Protein AF-A0A351Q765-F1 (afdb_monomer)

Solvent-accessible surface area (backbone atoms only — not comparable to full-atom values): 9595 Å² total; per-residue (Å²): 120,82,93,57,79,79,66,86,71,62,48,86,77,32,74,65,43,48,49,50,51,52,53,44,40,55,56,25,61,60,58,56,63,58,94,43,100,38,72,68,54,45,51,51,53,53,54,57,49,49,76,78,46,58,80,91,48,45,69,56,50,52,52,49,51,57,73,70,50,72,57,23,67,60,39,41,51,52,50,53,53,52,31,51,74,72,64,32,45,85,73,49,80,47,78,51,95,90,35,34,33,34,35,34,31,45,100,89,50,75,47,80,28,55,37,76,90,65,80,86,42,61,69,50,55,66,57,54,70,63,65,48,73,36,78,39,96,91,60,63,75,38,53,40,71,60,54,51,47,43,61,71,47,43,67,64,52,63,75,70,109

pLDDT: mean 80.88, std 12.42, range [44.75, 96.19]

Secondary structure (DSSP, 8-state):
-TTSPPPSSSGGGSHHHHHHHHHHHHHTT---S-SSSSHHHHHHHHHHHHHHS-HHHHHHHHHHHHHH---HHHHHHHHHHHHHHTT-EEEEEEEETTEEEEEEE-SS-EEEEE----TT-HHHHHHHTS-PEEEPTTSSEEEHHHHHHHHHHHHHHHHH-

Mean predicted aligned error: 9.7 Å

Foldseek 3Di:
DQVDDQDPPPRCPDPVNVVVLVLQLVLLPQQLAWPAVDPVRVVVVLVVVVVVDDPVCSVVVVVVCVVPGDDNVVSVVVSQVSCVVNQKHWQDWDDDPNKTWTWIDDPPDIDIHTHDDDCVPVVCVVVLVPQDFDADPVGDTDGVVVVVSCVRCVVVVVVRD

Structure (mmCIF, N/CA/C/O backbone):
data_AF-A0A351Q765-F1
#
_entry.id   AF-A0A351Q765-F1
#
loop_
_atom_site.group_PDB
_atom_site.id
_atom_site.type_symbol
_atom_site.label_atom_id
_atom_site.labe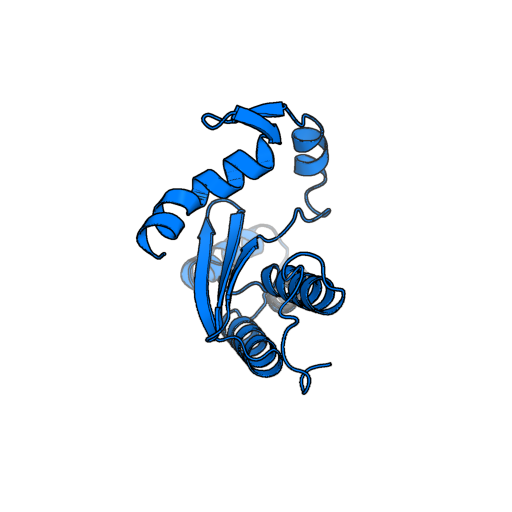l_alt_id
_atom_site.label_comp_id
_atom_site.label_asym_id
_atom_site.label_entity_id
_atom_site.label_seq_id
_atom_site.pdbx_PDB_ins_code
_atom_site.Cartn_x
_atom_site.Cartn_y
_atom_site.Cartn_z
_atom_site.occupancy
_atom_site.B_iso_or_equiv
_atom_site.auth_seq_id
_atom_site.auth_comp_id
_atom_site.auth_asym_id
_atom_site.auth_atom_id
_atom_site.pdbx_PDB_model_num
ATOM 1 N N . MET A 1 1 ? -7.513 9.064 -21.281 1.00 61.41 1 MET A N 1
ATOM 2 C CA . MET A 1 1 ? -6.066 8.746 -21.168 1.00 61.41 1 MET A CA 1
ATOM 3 C C . MET A 1 1 ? -5.800 7.247 -21.277 1.00 61.41 1 MET A C 1
ATOM 5 O O . MET A 1 1 ? -4.752 6.896 -21.806 1.00 61.41 1 MET A O 1
ATOM 9 N N . LEU A 1 2 ? -6.740 6.411 -20.823 1.00 66.44 2 LEU A N 1
ATOM 10 C CA . LEU A 1 2 ? -6.627 4.952 -20.731 1.00 66.44 2 LEU A CA 1
ATOM 11 C C . LEU A 1 2 ? -6.418 4.243 -22.084 1.00 66.44 2 LEU A C 1
ATOM 13 O O . LEU A 1 2 ? -5.603 3.338 -22.165 1.00 66.44 2 LEU A O 1
ATOM 17 N N . ASP A 1 3 ? -7.021 4.729 -23.174 1.00 71.06 3 ASP A N 1
ATOM 18 C CA . ASP A 1 3 ? -6.920 4.068 -24.495 1.00 71.06 3 ASP A CA 1
ATOM 19 C C . ASP A 1 3 ? -5.596 4.301 -25.238 1.00 71.06 3 ASP A C 1
ATOM 21 O O . ASP A 1 3 ? -5.396 3.836 -26.362 1.00 71.06 3 ASP A O 1
ATOM 25 N N . LYS A 1 4 ? -4.685 5.093 -24.667 1.00 71.06 4 LYS A N 1
ATOM 26 C CA . LYS A 1 4 ? -3.429 5.444 -25.330 1.00 71.06 4 LYS A CA 1
ATOM 27 C C . LYS A 1 4 ? -2.304 4.530 -24.831 1.00 71.06 4 LYS A C 1
ATOM 29 O O . LYS A 1 4 ? -2.140 4.338 -23.629 1.00 71.06 4 LYS A O 1
ATOM 34 N N . GLN A 1 5 ? -1.438 4.076 -25.739 1.00 68.75 5 GLN A N 1
ATOM 35 C CA . GLN A 1 5 ? -0.250 3.277 -25.395 1.00 68.75 5 GLN A CA 1
ATOM 36 C C . GLN A 1 5 ? 0.753 4.057 -24.539 1.00 68.75 5 GLN A C 1
ATOM 38 O O . GLN A 1 5 ? 0.991 5.243 -24.801 1.00 68.75 5 GLN A O 1
ATOM 43 N N . LEU A 1 6 ? 1.342 3.399 -23.536 1.00 69.69 6 LEU A N 1
ATOM 44 C CA . LEU A 1 6 ? 2.356 3.994 -22.666 1.00 69.69 6 LEU A CA 1
ATOM 45 C C . LEU A 1 6 ? 3.538 4.541 -23.488 1.00 69.69 6 LEU A C 1
ATOM 47 O O . LEU A 1 6 ? 3.942 3.931 -24.480 1.00 69.69 6 LEU A O 1
ATOM 51 N N . PRO A 1 7 ? 4.097 5.701 -23.104 1.00 73.19 7 PRO A N 1
ATOM 52 C CA . PRO A 1 7 ? 5.198 6.299 -23.843 1.00 73.19 7 PRO A CA 1
ATOM 53 C C . PRO A 1 7 ? 6.432 5.396 -23.814 1.00 73.19 7 PRO A C 1
ATOM 55 O O . PRO A 1 7 ? 6.752 4.785 -22.797 1.00 73.19 7 PRO A O 1
ATOM 58 N N . SER A 1 8 ? 7.137 5.321 -24.942 1.00 71.25 8 SER A N 1
ATOM 59 C CA . SER A 1 8 ? 8.355 4.518 -25.099 1.00 71.25 8 SER A CA 1
ATOM 60 C C . SER A 1 8 ? 9.625 5.274 -24.689 1.00 71.25 8 SER A C 1
ATOM 62 O O . SER A 1 8 ? 10.573 4.659 -24.206 1.00 71.25 8 SER A O 1
ATOM 64 N N . TYR A 1 9 ? 9.630 6.603 -24.829 1.00 68.44 9 TYR A N 1
ATOM 65 C CA . TYR A 1 9 ? 10.754 7.487 -24.515 1.00 68.44 9 TYR A CA 1
ATOM 66 C C . TYR A 1 9 ? 10.521 8.234 -23.193 1.00 68.44 9 TYR A C 1
ATOM 68 O O . TYR A 1 9 ? 9.428 8.744 -22.960 1.00 68.44 9 TYR A O 1
ATOM 76 N N . ARG A 1 10 ? 11.546 8.290 -22.323 1.00 70.00 10 ARG A N 1
ATOM 77 C CA . ARG A 1 10 ? 11.475 8.841 -20.948 1.00 70.00 10 ARG A CA 1
ATOM 78 C C . ARG A 1 10 ? 10.263 8.330 -20.157 1.00 70.00 10 ARG A C 1
ATOM 80 O O . ARG A 1 10 ? 9.529 9.109 -19.556 1.00 70.00 10 ARG A O 1
ATOM 87 N N . LYS A 1 11 ? 10.083 7.003 -20.140 1.00 73.25 11 LYS A N 1
ATOM 88 C CA . LYS A 1 11 ? 8.919 6.334 -19.536 1.00 73.25 11 LYS A CA 1
ATOM 89 C C . LYS A 1 11 ? 8.596 6.835 -18.127 1.00 73.25 11 LYS A C 1
ATOM 91 O O . LYS A 1 11 ? 7.440 7.115 -17.858 1.00 73.25 11 LYS A O 1
ATOM 96 N N . ALA A 1 12 ? 9.596 7.012 -17.264 1.00 69.50 12 ALA A N 1
ATOM 97 C CA . ALA A 1 12 ? 9.395 7.448 -15.878 1.00 69.50 12 ALA A CA 1
ATOM 98 C C . ALA A 1 12 ? 8.950 8.919 -15.719 1.00 69.50 12 ALA A C 1
ATOM 100 O O . ALA A 1 12 ? 8.384 9.265 -14.690 1.00 69.50 12 ALA A O 1
ATOM 101 N N . TYR A 1 13 ? 9.174 9.773 -16.723 1.00 75.50 13 TYR A N 1
ATOM 102 C CA . TYR A 1 13 ? 8.974 11.230 -16.633 1.00 75.50 13 TYR A CA 1
ATOM 103 C C . TYR A 1 13 ? 7.936 11.756 -17.627 1.00 75.50 13 TYR A C 1
ATOM 105 O O . TYR A 1 13 ? 7.942 12.935 -17.972 1.00 75.50 13 TYR A O 1
ATOM 113 N N . SER A 1 14 ? 7.088 10.877 -18.153 1.00 86.56 14 SER A N 1
ATOM 114 C CA . SER A 1 14 ? 5.994 11.299 -19.020 1.00 86.56 14 SER A CA 1
ATOM 115 C C . SER A 1 14 ? 4.795 11.753 -18.194 1.00 86.56 14 SER A C 1
ATOM 117 O O . SER A 1 14 ? 4.504 11.141 -17.167 1.00 86.56 14 SER A O 1
ATOM 119 N N . ASP A 1 15 ? 4.028 12.720 -18.702 1.00 85.12 15 ASP A N 1
ATOM 120 C CA . ASP A 1 15 ? 2.798 13.193 -18.048 1.00 85.12 15 ASP A CA 1
ATOM 121 C C . ASP A 1 15 ? 1.832 12.048 -17.719 1.00 85.12 15 ASP A C 1
ATOM 123 O O . ASP A 1 15 ? 1.150 12.062 -16.698 1.00 85.12 15 ASP A O 1
ATOM 127 N N . ARG A 1 16 ? 1.788 11.017 -18.572 1.00 84.69 16 ARG A N 1
ATOM 128 C CA . ARG A 1 16 ? 0.913 9.864 -18.352 1.00 84.69 16 ARG A CA 1
ATOM 129 C C . ARG A 1 16 ? 1.410 8.959 -17.240 1.00 84.69 16 ARG A C 1
ATOM 131 O O . ARG A 1 16 ? 0.603 8.477 -16.458 1.00 84.69 16 ARG A O 1
ATOM 138 N N . THR A 1 17 ? 2.714 8.724 -17.180 1.00 87.12 17 THR A N 1
ATOM 139 C CA . THR A 1 17 ? 3.298 7.953 -16.084 1.00 87.12 17 THR A CA 1
ATOM 140 C C . THR A 1 17 ? 3.123 8.709 -14.781 1.00 87.12 17 THR A C 1
ATOM 142 O O . THR A 1 17 ? 2.681 8.113 -13.815 1.00 87.12 17 THR A O 1
ATOM 145 N N . SER A 1 18 ? 3.351 10.023 -14.764 1.00 88.62 18 SER A N 1
ATOM 146 C CA . SER A 1 18 ? 3.078 10.862 -13.595 1.00 88.62 18 SER A CA 1
ATOM 147 C C . SER A 1 18 ? 1.613 10.792 -13.156 1.00 88.62 18 SER A C 1
ATOM 149 O O . SER A 1 18 ? 1.349 10.631 -11.969 1.00 88.62 18 SER A O 1
ATOM 151 N N . TRP A 1 19 ? 0.666 10.840 -14.097 1.00 90.75 19 TRP A N 1
ATOM 152 C CA . TRP A 1 19 ? -0.757 10.664 -13.797 1.00 90.75 19 TRP A CA 1
ATOM 153 C C . TRP A 1 19 ? -1.059 9.280 -13.201 1.00 90.75 19 TRP A C 1
ATOM 155 O O . TRP A 1 19 ? -1.698 9.200 -12.157 1.00 90.75 19 TRP A O 1
ATOM 165 N N . LEU A 1 20 ? -0.532 8.202 -13.796 1.00 91.44 20 LEU A N 1
ATOM 166 C CA . LEU A 1 20 ? -0.688 6.842 -13.266 1.00 91.44 20 LEU A CA 1
ATOM 167 C C . LEU A 1 20 ? -0.088 6.697 -11.864 1.00 91.44 20 LEU A C 1
ATOM 169 O O . LEU A 1 20 ? -0.738 6.145 -10.985 1.00 91.44 20 LEU A O 1
ATOM 173 N N . MET A 1 21 ? 1.118 7.224 -11.636 1.00 91.62 21 MET A N 1
ATOM 174 C CA . MET A 1 21 ? 1.753 7.206 -10.315 1.00 91.62 21 MET A CA 1
ATOM 175 C C . MET A 1 21 ? 0.923 7.974 -9.285 1.00 91.62 21 MET A C 1
ATOM 177 O O . MET A 1 21 ? 0.823 7.528 -8.150 1.00 91.62 21 MET A O 1
ATOM 181 N N . SER A 1 22 ? 0.291 9.087 -9.675 1.00 92.00 22 SER A N 1
ATOM 182 C CA . SER A 1 22 ? -0.618 9.834 -8.800 1.00 92.00 22 SER A CA 1
ATOM 183 C C . SER A 1 22 ? -1.845 9.007 -8.418 1.00 92.00 22 SER A C 1
ATOM 185 O O . SER A 1 22 ? -2.189 8.957 -7.242 1.00 92.00 22 SER A O 1
ATOM 187 N N . CYS A 1 23 ? -2.483 8.336 -9.382 1.00 94.12 23 CYS A N 1
ATOM 188 C CA . CYS A 1 23 ? -3.626 7.466 -9.099 1.00 94.12 23 CYS A CA 1
ATOM 189 C C . CYS A 1 23 ? -3.224 6.292 -8.196 1.00 94.12 23 CYS A C 1
ATOM 191 O O . CYS A 1 23 ? -3.910 5.987 -7.231 1.00 94.12 23 CYS A O 1
ATOM 193 N N . LEU A 1 24 ? -2.086 5.652 -8.464 1.00 94.69 24 LEU A N 1
ATOM 194 C CA . LEU A 1 24 ? -1.612 4.524 -7.658 1.00 94.69 24 LEU A CA 1
ATOM 195 C C . LEU A 1 24 ? -1.171 4.944 -6.251 1.00 94.69 24 LEU A C 1
ATOM 197 O O . LEU A 1 24 ? -1.362 4.183 -5.306 1.00 94.69 24 LEU A O 1
ATOM 201 N N . ALA A 1 25 ? -0.622 6.151 -6.096 1.00 92.44 25 ALA A N 1
ATOM 202 C CA . ALA A 1 25 ? -0.321 6.718 -4.787 1.00 92.44 25 ALA A CA 1
ATOM 203 C C . ALA A 1 25 ? -1.595 6.929 -3.959 1.00 92.44 25 ALA A C 1
ATOM 205 O O . ALA A 1 25 ? -1.577 6.673 -2.761 1.00 92.44 25 ALA A O 1
ATOM 206 N N . GLU A 1 26 ? -2.700 7.342 -4.586 1.00 92.88 26 GLU A N 1
ATOM 207 C CA . GLU A 1 26 ? -4.009 7.442 -3.933 1.00 92.88 26 GLU A CA 1
ATOM 208 C C . GLU A 1 26 ? -4.545 6.059 -3.540 1.00 92.88 26 GLU A C 1
ATOM 210 O O . GLU A 1 26 ? -4.925 5.850 -2.390 1.00 92.88 26 GLU A O 1
ATOM 215 N N . LEU A 1 27 ? -4.472 5.075 -4.442 1.00 94.75 27 LEU A N 1
ATOM 216 C CA . LEU A 1 27 ? -4.910 3.704 -4.153 1.00 94.75 27 LEU A CA 1
ATOM 217 C C . LEU A 1 27 ? -4.102 3.031 -3.034 1.00 94.75 27 LEU A C 1
ATOM 219 O O . LEU A 1 27 ? -4.637 2.185 -2.321 1.00 94.75 27 LEU A O 1
ATOM 223 N N . ALA A 1 28 ? -2.847 3.433 -2.813 1.00 93.06 28 ALA A N 1
ATOM 224 C CA . ALA A 1 28 ? -2.047 2.941 -1.693 1.00 93.06 28 ALA A CA 1
ATOM 225 C C . ALA A 1 28 ? -2.608 3.343 -0.311 1.00 93.06 28 ALA A C 1
ATOM 227 O O . ALA A 1 28 ? -2.214 2.735 0.685 1.00 93.06 28 ALA A O 1
ATOM 228 N N . TYR A 1 29 ? -3.524 4.320 -0.228 1.00 90.19 29 TYR A N 1
ATOM 229 C CA . TYR A 1 29 ? -4.219 4.692 1.012 1.00 90.19 29 TYR A CA 1
ATOM 230 C C . TYR A 1 29 ? -5.442 3.825 1.329 1.00 90.19 29 TYR A C 1
ATOM 232 O O . TYR A 1 29 ? -5.887 3.853 2.479 1.00 90.19 29 TYR A O 1
ATOM 240 N N . ILE A 1 30 ? -5.972 3.059 0.366 1.00 89.00 30 ILE A N 1
ATOM 241 C CA . ILE A 1 30 ? -7.140 2.197 0.597 1.00 89.00 30 ILE A CA 1
ATOM 242 C C . ILE A 1 30 ? -6.818 1.211 1.714 1.00 89.00 30 ILE A C 1
ATOM 244 O O . ILE A 1 30 ? -5.795 0.522 1.689 1.00 89.00 30 ILE A O 1
ATOM 248 N N . ARG A 1 31 ? -7.676 1.165 2.729 1.00 83.25 31 ARG A N 1
ATOM 249 C CA . ARG A 1 31 ? -7.423 0.378 3.931 1.00 83.25 31 ARG A CA 1
ATOM 250 C C . ARG A 1 31 ? -8.050 -0.996 3.756 1.00 83.25 31 ARG A C 1
ATOM 252 O O . ARG A 1 31 ? -9.251 -1.162 3.880 1.00 83.25 31 ARG A O 1
ATOM 259 N N . PHE A 1 32 ? -7.218 -1.990 3.484 1.00 78.88 32 PHE A N 1
ATOM 260 C CA . PHE A 1 32 ? -7.654 -3.373 3.257 1.00 78.88 32 PHE A CA 1
ATOM 261 C C . PHE A 1 32 ? -7.455 -4.285 4.478 1.00 78.88 32 PHE A C 1
ATOM 263 O O . PHE A 1 32 ? -7.724 -5.482 4.407 1.00 78.88 32 PHE A O 1
ATOM 270 N N . ASN A 1 33 ? -6.967 -3.757 5.602 1.00 77.88 33 ASN A N 1
ATOM 271 C CA . ASN A 1 33 ? -6.785 -4.530 6.834 1.00 77.88 33 ASN A CA 1
ATOM 272 C C . ASN A 1 33 ? -7.963 -4.309 7.770 1.00 77.88 33 ASN A C 1
ATOM 274 O O . ASN A 1 33 ? -8.541 -3.242 7.778 1.00 77.88 33 ASN A O 1
ATOM 278 N N 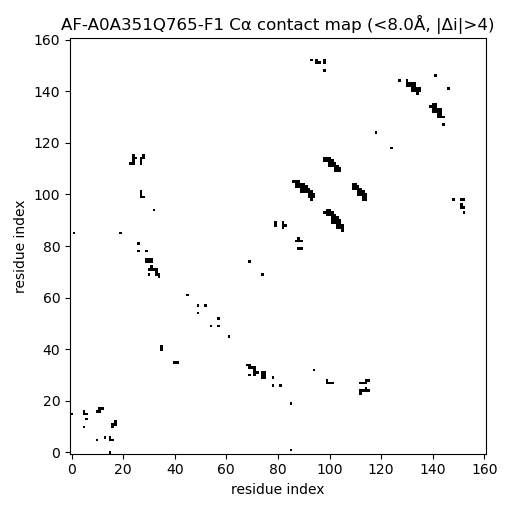. PRO A 1 34 ? -8.371 -5.266 8.598 1.00 75.31 34 PRO A N 1
ATOM 279 C CA . PRO A 1 34 ? -9.452 -5.004 9.530 1.00 75.31 34 PRO A CA 1
ATOM 280 C C . PRO A 1 34 ? -8.998 -4.054 10.646 1.00 75.31 34 PRO A C 1
ATOM 282 O O . PRO A 1 34 ? -7.948 -4.258 11.253 1.00 75.31 34 PRO A O 1
ATOM 285 N N . LEU A 1 35 ? -9.834 -3.056 10.981 1.00 74.12 35 LEU A N 1
ATOM 286 C CA . LEU A 1 35 ? -9.606 -2.140 12.118 1.00 74.12 35 LEU A CA 1
ATOM 287 C C . LEU A 1 35 ? -9.325 -2.909 13.424 1.00 74.12 35 LEU A C 1
ATOM 289 O O . LEU A 1 35 ? -8.566 -2.466 14.283 1.00 74.12 35 LEU A O 1
ATOM 293 N N . PHE A 1 36 ? -9.928 -4.090 13.554 1.00 71.69 36 PHE A N 1
ATOM 294 C CA . PHE A 1 36 ? -9.651 -5.041 14.616 1.00 71.69 36 PHE A CA 1
ATOM 295 C C . PHE A 1 36 ? -9.122 -6.331 13.999 1.00 71.69 36 PHE A C 1
ATOM 297 O O . PHE A 1 36 ? -9.802 -6.922 13.170 1.00 71.69 36 PHE A O 1
ATOM 304 N N . ALA A 1 37 ? -7.993 -6.849 14.486 1.00 65.06 37 ALA A N 1
ATOM 305 C CA . ALA A 1 37 ? -7.397 -8.120 14.036 1.00 65.06 37 ALA A CA 1
ATOM 306 C C . ALA A 1 37 ? -8.301 -9.374 14.203 1.00 65.06 37 ALA A C 1
ATOM 308 O O . ALA A 1 37 ? -7.875 -10.497 13.952 1.00 65.06 37 ALA A O 1
ATOM 309 N N . GLY A 1 38 ? -9.544 -9.201 14.659 1.00 66.69 38 GLY A N 1
ATOM 310 C CA . GLY A 1 38 ? -10.577 -10.223 14.717 1.00 66.69 38 GLY A CA 1
ATOM 311 C C . GLY A 1 38 ? -11.823 -9.735 15.457 1.00 66.69 38 GLY A C 1
ATOM 312 O O . GLY A 1 38 ? -11.786 -8.769 16.225 1.00 66.69 38 GLY A O 1
ATOM 313 N N . GLN A 1 39 ? -12.936 -10.452 15.283 1.00 69.50 39 GLN A N 1
ATOM 314 C CA . GLN A 1 39 ? -14.216 -10.102 15.908 1.00 69.50 39 GLN A CA 1
ATOM 315 C C . GLN A 1 39 ? -14.154 -10.133 17.441 1.00 69.50 39 GLN A C 1
ATOM 317 O O . GLN A 1 39 ? -14.772 -9.295 18.087 1.00 69.50 39 GLN A O 1
ATOM 322 N N . LYS A 1 40 ? -13.322 -11.018 18.016 1.00 74.62 40 LYS A N 1
ATOM 323 C CA . LYS A 1 40 ? -13.038 -11.069 19.461 1.00 74.62 40 LYS A CA 1
ATOM 324 C C . LYS A 1 40 ? -12.412 -9.775 19.988 1.00 74.62 40 LYS A C 1
ATOM 326 O O . LYS A 1 40 ? -12.761 -9.331 21.078 1.00 74.62 40 LYS A O 1
ATOM 331 N N . ASN A 1 41 ? -11.512 -9.162 19.219 1.00 76.12 41 ASN A N 1
ATOM 332 C CA . ASN A 1 41 ? -10.846 -7.919 19.609 1.00 76.12 41 ASN A CA 1
ATOM 333 C C . ASN A 1 41 ? -11.813 -6.735 19.489 1.00 76.12 41 ASN A C 1
ATOM 335 O O . ASN A 1 41 ? -11.823 -5.882 20.373 1.00 76.12 41 ASN A O 1
ATOM 339 N N . LYS A 1 42 ? -12.677 -6.731 18.457 1.00 77.81 42 LYS A N 1
ATOM 340 C CA . LYS A 1 42 ? -13.786 -5.768 18.330 1.00 77.81 42 LYS A CA 1
ATOM 341 C C . LYS A 1 42 ? -14.724 -5.864 19.535 1.00 77.81 42 LYS A C 1
ATOM 343 O O . LYS A 1 42 ? -14.988 -4.853 20.176 1.00 77.81 42 LYS A O 1
ATOM 348 N N . THR A 1 43 ? -15.188 -7.067 19.883 1.00 79.31 43 THR A N 1
ATOM 349 C CA . THR A 1 43 ? -16.096 -7.262 21.027 1.00 79.31 43 THR A CA 1
ATOM 350 C C . THR A 1 43 ? -15.436 -6.899 22.348 1.00 79.31 43 THR A C 1
ATOM 352 O O . THR A 1 43 ? -16.040 -6.181 23.130 1.00 79.31 43 THR A O 1
ATOM 355 N N . TYR A 1 44 ? -14.183 -7.307 22.573 1.00 83.12 44 TYR A N 1
ATOM 356 C CA . TYR A 1 44 ? -13.451 -6.956 23.791 1.00 83.12 44 TYR A CA 1
ATOM 357 C C . TYR A 1 44 ? -13.286 -5.439 23.944 1.00 83.12 44 TYR A C 1
ATOM 359 O O . TYR A 1 44 ? -13.554 -4.896 25.010 1.00 83.12 44 TYR A O 1
ATOM 367 N N . PHE A 1 45 ? -12.892 -4.743 22.874 1.00 82.00 45 PHE A N 1
ATOM 368 C CA . PHE A 1 45 ? -12.757 -3.287 22.878 1.00 82.00 45 PHE A CA 1
ATOM 369 C C . PHE A 1 45 ? -14.092 -2.591 23.159 1.00 82.00 45 PHE A C 1
ATOM 371 O O . PHE A 1 45 ? -14.158 -1.698 24.003 1.00 82.00 45 PHE A O 1
ATOM 378 N N . ILE A 1 46 ? -15.165 -3.026 22.490 1.00 81.38 46 ILE A N 1
ATOM 379 C CA . ILE A 1 46 ? -16.512 -2.496 22.720 1.00 81.38 46 ILE A CA 1
ATOM 380 C C . ILE A 1 46 ? -16.943 -2.731 24.172 1.00 81.38 46 ILE A C 1
ATOM 382 O O . ILE A 1 46 ? -17.438 -1.804 24.810 1.00 81.38 46 ILE A O 1
ATOM 386 N N . ASP A 1 47 ? -16.731 -3.930 24.711 1.00 84.31 47 ASP A N 1
ATOM 387 C CA . ASP A 1 47 ? -17.101 -4.278 26.083 1.00 84.31 47 ASP A CA 1
ATOM 388 C C . ASP A 1 47 ? -16.299 -3.490 27.121 1.00 84.31 47 ASP A C 1
ATOM 390 O O . ASP A 1 47 ? -16.853 -3.060 28.133 1.00 84.31 47 ASP A O 1
ATOM 394 N N . GLU A 1 48 ? -15.013 -3.248 26.872 1.00 82.94 48 GLU A N 1
ATOM 395 C CA . GLU A 1 48 ? -14.181 -2.460 27.775 1.00 82.94 48 GLU A CA 1
ATOM 396 C C . GLU A 1 48 ? -14.603 -0.992 27.787 1.00 82.94 48 GLU A C 1
ATOM 398 O O . GLU A 1 48 ? -14.729 -0.394 28.857 1.00 82.94 48 GLU A O 1
ATOM 403 N N . ILE A 1 49 ? -14.929 -0.419 26.623 1.00 82.69 49 ILE A N 1
ATOM 404 C CA . ILE A 1 49 ? -15.457 0.942 26.595 1.00 82.69 49 ILE A CA 1
ATOM 405 C C . ILE A 1 49 ? -16.844 0.992 27.236 1.00 82.69 49 ILE A C 1
ATOM 407 O O . ILE A 1 49 ? -17.095 1.906 28.014 1.00 82.69 49 ILE A O 1
ATOM 411 N N . LYS A 1 50 ? -17.724 0.008 27.010 1.00 83.50 50 LYS A N 1
ATOM 412 C CA . LYS A 1 50 ? -19.053 -0.053 27.651 1.00 83.50 50 LYS A CA 1
ATOM 413 C C . LYS A 1 50 ? -18.992 0.054 29.176 1.00 83.50 50 LYS A C 1
ATOM 415 O O . LYS A 1 50 ? -19.906 0.637 29.754 1.00 83.50 50 LYS A O 1
ATOM 420 N N . LYS A 1 51 ? -17.933 -0.450 29.821 1.00 83.94 51 LYS A N 1
ATOM 421 C CA . LYS A 1 51 ? -17.715 -0.320 31.277 1.00 83.94 51 LYS A CA 1
ATOM 422 C C . LYS A 1 51 ? -17.380 1.110 31.722 1.00 83.94 51 LYS A C 1
ATOM 424 O O . LYS A 1 51 ? -17.589 1.441 32.884 1.00 83.94 51 LYS A O 1
ATOM 429 N N . LEU A 1 52 ? -16.863 1.944 30.821 1.00 81.19 52 LEU A N 1
ATOM 430 C CA . LEU A 1 52 ? -16.413 3.315 31.085 1.00 81.19 52 LEU A CA 1
ATOM 431 C C . LEU A 1 52 ? -17.452 4.388 30.706 1.00 81.19 52 LEU A C 1
ATOM 433 O O . LEU A 1 52 ? -17.238 5.568 30.983 1.00 81.19 52 LEU A O 1
ATOM 437 N N . ILE A 1 53 ? -18.569 4.008 30.076 1.00 82.75 53 ILE A N 1
ATOM 438 C CA . ILE A 1 53 ? -19.640 4.919 29.637 1.00 82.75 53 ILE A CA 1
ATOM 439 C C . ILE A 1 53 ? -21.005 4.497 30.170 1.00 82.75 53 ILE A C 1
ATOM 441 O O . ILE A 1 53 ? -21.369 3.323 30.164 1.00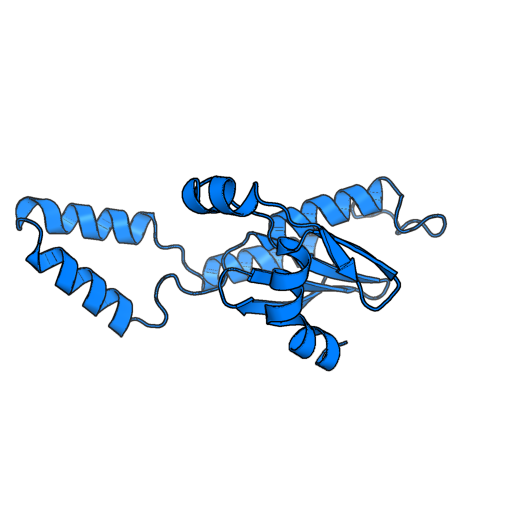 82.75 53 ILE A O 1
ATOM 445 N N . ASP A 1 54 ? -21.811 5.499 30.519 1.00 80.75 54 ASP A N 1
ATOM 446 C CA . ASP A 1 54 ? -23.200 5.309 30.927 1.00 80.75 54 ASP A CA 1
ATOM 447 C C . ASP A 1 54 ? -24.040 4.632 29.836 1.00 80.75 54 ASP A C 1
ATOM 449 O O . ASP A 1 54 ? -23.904 4.930 28.643 1.00 80.75 54 ASP A O 1
ATOM 453 N N . ALA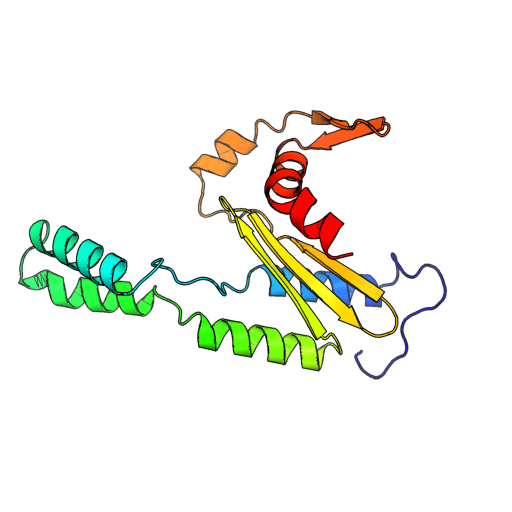 A 1 55 ? -25.009 3.811 30.256 1.00 75.69 55 ALA A N 1
ATOM 454 C CA . ALA A 1 55 ? -25.924 3.074 29.376 1.00 75.69 55 ALA A CA 1
ATOM 455 C C . ALA A 1 55 ? -26.616 3.959 28.319 1.00 75.69 55 ALA A C 1
ATOM 457 O O . ALA A 1 55 ? -26.887 3.519 27.206 1.00 75.69 55 ALA A O 1
ATOM 458 N N . LYS A 1 56 ? -26.834 5.246 28.628 1.00 77.12 56 LYS A N 1
ATOM 459 C CA . LYS A 1 56 ? -27.433 6.230 27.713 1.00 77.12 56 LYS A CA 1
ATOM 460 C C . LYS A 1 56 ? -26.560 6.551 26.486 1.00 77.12 56 LYS A C 1
ATOM 462 O O . LYS A 1 56 ? -27.083 7.044 25.492 1.00 77.12 56 LYS A O 1
ATOM 467 N N . ARG A 1 57 ? -25.242 6.322 26.551 1.00 77.31 57 ARG A N 1
ATOM 468 C CA . ARG A 1 57 ? -24.273 6.648 25.484 1.00 77.31 57 ARG A CA 1
ATOM 469 C C . ARG A 1 57 ? -23.742 5.422 24.737 1.00 77.31 57 ARG A C 1
ATOM 471 O O . ARG A 1 57 ? -23.139 5.594 23.681 1.00 77.31 57 ARG A O 1
ATOM 478 N N . GLN A 1 58 ? -23.992 4.211 25.236 1.00 80.56 58 GLN A N 1
ATOM 479 C CA . GLN A 1 58 ? -23.473 2.966 24.653 1.00 80.56 58 GLN A CA 1
ATOM 480 C C . GLN A 1 58 ? -23.934 2.756 23.203 1.00 80.56 58 GLN A C 1
ATOM 482 O O . GLN A 1 58 ? -23.105 2.514 22.333 1.00 80.56 58 GLN A O 1
ATOM 487 N N . SER A 1 59 ? -25.218 2.975 22.907 1.00 78.81 59 SER A N 1
ATOM 488 C CA . SER A 1 59 ? -25.751 2.846 21.541 1.00 78.81 59 SER A CA 1
ATOM 489 C C . SER A 1 59 ? -25.178 3.875 20.562 1.00 78.81 59 SER A C 1
ATOM 491 O O . SER A 1 59 ? -25.114 3.633 19.361 1.00 78.81 59 SER A O 1
ATOM 493 N N . THR A 1 60 ? -24.803 5.059 21.052 1.00 78.81 60 THR A N 1
ATOM 494 C CA . THR A 1 60 ? -24.174 6.095 20.222 1.00 78.81 60 THR A CA 1
ATOM 495 C C . THR A 1 60 ? -22.735 5.717 19.911 1.00 78.81 60 THR A C 1
ATOM 497 O O . THR A 1 60 ? -22.295 5.909 18.784 1.00 78.81 60 THR A O 1
ATOM 500 N N . LEU A 1 61 ? -22.015 5.145 20.880 1.00 81.00 61 LEU A N 1
ATOM 501 C CA . LEU A 1 61 ? -20.662 4.658 20.653 1.00 81.00 61 LEU A CA 1
ATOM 502 C C . LEU A 1 61 ? -20.638 3.496 19.659 1.00 81.00 61 LEU A C 1
ATOM 504 O O . LEU A 1 61 ? -19.804 3.514 18.766 1.00 81.00 61 LEU A O 1
ATOM 508 N N . GLU A 1 62 ? -21.541 2.522 19.781 1.00 76.06 62 GLU A N 1
ATOM 509 C CA . GLU A 1 62 ? -21.636 1.417 18.816 1.00 76.06 62 GLU A CA 1
ATOM 510 C C . GLU A 1 62 ? -21.829 1.952 17.394 1.00 76.06 62 GLU A C 1
ATOM 512 O O . GLU A 1 62 ? -21.069 1.601 16.499 1.00 76.06 62 GLU A O 1
ATOM 517 N N . LYS A 1 63 ? -22.743 2.914 17.214 1.00 76.38 63 LYS A N 1
ATOM 518 C CA . LYS A 1 63 ? -22.952 3.580 15.921 1.00 76.38 63 LYS A CA 1
ATOM 519 C C . LYS A 1 63 ? -21.733 4.356 15.431 1.00 76.38 63 LYS A C 1
ATOM 521 O O . LYS A 1 63 ? -21.498 4.384 14.234 1.00 76.38 63 LYS A O 1
ATOM 526 N N . LEU A 1 64 ? -20.976 5.004 16.317 1.00 77.06 64 LEU A N 1
ATOM 527 C CA . LEU A 1 64 ? -19.746 5.708 15.938 1.00 77.06 64 LEU A CA 1
ATOM 528 C C . LEU A 1 64 ? -18.636 4.730 15.554 1.00 77.06 64 LEU A C 1
ATOM 530 O O . LEU A 1 64 ? -17.923 4.978 14.591 1.00 77.06 64 LEU A O 1
ATOM 534 N N . ILE A 1 65 ? -18.503 3.623 16.284 1.00 76.56 65 ILE A N 1
ATOM 535 C CA . ILE A 1 65 ? -17.551 2.563 15.955 1.00 76.56 65 ILE A CA 1
ATOM 536 C C . ILE A 1 65 ? -17.913 1.958 14.607 1.00 76.56 65 ILE A C 1
ATOM 538 O O . ILE A 1 65 ? -17.022 1.798 13.791 1.00 76.56 65 ILE A O 1
ATOM 542 N N . ASP A 1 66 ? -19.187 1.679 14.341 1.00 73.12 66 ASP A N 1
ATOM 543 C CA . ASP A 1 66 ? -19.611 1.143 13.048 1.00 73.12 66 ASP A CA 1
ATOM 544 C C . ASP A 1 66 ? -19.540 2.188 11.921 1.00 73.12 66 ASP A C 1
ATOM 546 O O . ASP A 1 66 ? -19.266 1.826 10.788 1.00 73.12 66 ASP A O 1
ATOM 550 N N . ALA A 1 67 ? -19.714 3.482 12.212 1.00 66.56 67 ALA A N 1
ATOM 551 C CA . ALA A 1 67 ? -19.552 4.551 11.221 1.00 66.56 67 ALA A CA 1
ATOM 552 C C . ALA A 1 67 ? -18.082 4.847 10.873 1.00 66.56 67 ALA A C 1
ATOM 554 O O . ALA A 1 67 ? -17.805 5.400 9.813 1.00 66.56 67 ALA A O 1
ATOM 555 N N . VAL A 1 68 ? -17.149 4.541 11.779 1.00 70.38 68 VAL A N 1
ATOM 556 C CA . VAL A 1 68 ? -15.701 4.744 11.583 1.00 70.38 68 VAL A CA 1
ATOM 557 C C . VAL A 1 68 ? -15.000 3.439 11.185 1.00 70.38 68 VAL A C 1
ATOM 559 O O . VAL A 1 68 ? -13.913 3.471 10.607 1.00 70.38 68 VAL A O 1
ATOM 562 N N . ALA A 1 69 ? -15.599 2.286 11.483 1.00 72.12 69 ALA A N 1
ATOM 563 C CA . ALA A 1 69 ? -15.137 0.996 11.002 1.00 72.12 69 ALA A CA 1
ATOM 564 C C . ALA A 1 69 ? -15.483 0.866 9.518 1.00 72.12 69 ALA A C 1
ATOM 566 O O . ALA A 1 69 ? -16.648 0.826 9.143 1.00 72.12 69 ALA A O 1
ATOM 567 N N . TYR A 1 70 ? -14.451 0.785 8.691 1.00 75.69 70 TYR A N 1
ATOM 568 C CA . TYR A 1 70 ? -14.583 0.418 7.288 1.00 75.69 70 TYR A CA 1
ATOM 569 C C . TYR A 1 70 ? -14.729 -1.101 7.155 1.00 75.69 70 TYR A C 1
ATOM 571 O O . TYR A 1 70 ? -14.275 -1.848 8.033 1.00 75.69 70 TYR A O 1
ATOM 579 N N . ASP A 1 71 ? -15.357 -1.548 6.066 1.00 81.44 71 ASP A N 1
ATOM 580 C CA . ASP A 1 71 ? -15.383 -2.956 5.677 1.00 81.44 71 ASP A CA 1
ATOM 581 C C . ASP A 1 71 ? -14.148 -3.258 4.810 1.00 81.44 71 ASP A C 1
ATOM 583 O O . ASP A 1 71 ? -14.075 -2.816 3.665 1.00 81.44 71 ASP A O 1
ATOM 587 N N . PRO A 1 72 ? -13.161 -4.016 5.317 1.00 83.12 72 PRO A N 1
ATOM 588 C CA . PRO A 1 72 ? -11.932 -4.288 4.576 1.00 83.12 72 PRO A CA 1
ATOM 589 C C . PRO A 1 72 ? -12.167 -5.073 3.285 1.00 83.12 72 PRO A C 1
ATOM 591 O O . PRO A 1 72 ? -11.358 -4.982 2.366 1.00 83.12 72 PRO A O 1
ATOM 594 N N . VAL A 1 73 ? -13.244 -5.865 3.223 1.00 85.19 73 VAL A N 1
ATOM 595 C CA . VAL A 1 73 ? -13.585 -6.650 2.033 1.00 85.19 73 VAL A CA 1
ATOM 596 C C . VAL A 1 73 ? -14.111 -5.728 0.943 1.00 85.19 73 VAL A C 1
ATOM 598 O O . VAL A 1 73 ? -13.701 -5.864 -0.205 1.00 85.19 73 VAL A O 1
ATOM 601 N N . GLU A 1 74 ? -14.986 -4.787 1.301 1.00 87.75 74 GLU A N 1
ATOM 602 C CA . GLU A 1 74 ? -15.508 -3.774 0.378 1.00 87.75 74 GLU A CA 1
ATOM 603 C C . GLU A 1 74 ? -14.374 -2.889 -0.156 1.00 87.75 74 GLU A C 1
ATOM 605 O O . GLU A 1 74 ? -14.194 -2.785 -1.367 1.00 87.75 74 GLU A O 1
ATOM 610 N N . GLU A 1 75 ? -13.527 -2.371 0.735 1.00 89.44 75 GLU A N 1
ATOM 611 C CA . GLU A 1 75 ? -12.362 -1.553 0.373 1.00 89.44 75 GLU A CA 1
ATOM 612 C C . GLU A 1 75 ? -11.391 -2.303 -0.558 1.00 89.44 75 GLU A C 1
ATOM 614 O O . GLU A 1 75 ? -10.857 -1.745 -1.518 1.00 89.44 75 GLU A O 1
ATOM 619 N N . GLU A 1 76 ? -11.171 -3.601 -0.327 1.00 90.88 76 GLU A N 1
ATOM 620 C CA . GLU A 1 76 ? -10.350 -4.421 -1.219 1.00 90.88 76 GLU A CA 1
ATOM 621 C C . GLU A 1 76 ? -10.986 -4.601 -2.607 1.00 90.88 76 GLU A C 1
ATOM 623 O O . GLU A 1 76 ? -10.274 -4.563 -3.616 1.00 90.88 76 GLU A O 1
ATOM 628 N N . GLN A 1 77 ? -12.309 -4.762 -2.689 1.00 92.00 77 GLN A N 1
ATOM 629 C CA . GLN A 1 77 ? -13.003 -4.818 -3.979 1.00 92.00 77 GLN A CA 1
ATOM 630 C C . GLN A 1 77 ? -12.908 -3.489 -4.732 1.00 92.00 77 GLN A C 1
ATOM 632 O O . GLN A 1 77 ? -12.696 -3.489 -5.951 1.00 92.00 77 GLN A O 1
ATOM 637 N N . ASP A 1 78 ? -12.996 -2.367 -4.024 1.00 92.12 78 ASP A N 1
ATOM 638 C CA . ASP A 1 78 ? -12.827 -1.039 -4.607 1.00 92.12 78 ASP A CA 1
ATOM 639 C C . ASP A 1 78 ? -11.402 -0.831 -5.133 1.00 92.12 78 ASP A C 1
ATOM 641 O O . ASP A 1 78 ? -11.221 -0.340 -6.254 1.00 92.12 78 ASP A O 1
ATOM 645 N N . LEU A 1 79 ? -10.379 -1.276 -4.393 1.00 94.50 79 LEU A N 1
ATOM 646 C CA . LEU A 1 79 ? -8.990 -1.274 -4.861 1.00 94.50 79 LEU A CA 1
ATOM 647 C C . LEU A 1 79 ? -8.843 -2.066 -6.167 1.00 94.50 79 LEU A C 1
ATOM 649 O O . LEU A 1 79 ? -8.321 -1.541 -7.153 1.00 94.50 79 LEU A O 1
ATOM 653 N N . ILE A 1 80 ? -9.322 -3.312 -6.197 1.00 95.31 80 ILE A N 1
ATOM 654 C CA . ILE A 1 80 ? -9.218 -4.189 -7.375 1.00 95.31 80 ILE A CA 1
ATOM 655 C C . ILE A 1 80 ? -9.959 -3.587 -8.576 1.00 95.31 80 ILE A C 1
ATOM 657 O O . ILE A 1 80 ? -9.449 -3.609 -9.701 1.00 95.31 80 ILE A O 1
ATOM 661 N N . SER A 1 81 ? -11.134 -3.002 -8.349 1.00 95.56 81 SER A N 1
ATOM 662 C CA . SER A 1 81 ? -11.940 -2.364 -9.395 1.00 95.56 81 SER A CA 1
ATOM 663 C C . SER A 1 81 ? -11.222 -1.161 -10.011 1.00 95.56 81 SER A C 1
ATOM 665 O O . SER A 1 81 ? -11.163 -1.027 -11.237 1.00 95.56 81 SER A O 1
ATOM 667 N N . ASN A 1 82 ? -10.607 -0.315 -9.180 1.00 96.06 82 ASN A N 1
ATOM 668 C CA . ASN A 1 82 ? -9.820 0.824 -9.651 1.00 96.06 82 ASN A CA 1
ATOM 669 C C . ASN A 1 82 ? -8.552 0.384 -10.395 1.00 96.06 82 ASN A C 1
ATOM 671 O O . ASN A 1 82 ? -8.229 0.941 -11.444 1.00 96.06 82 ASN A O 1
ATOM 675 N N . LEU A 1 83 ? -7.850 -0.642 -9.908 1.00 96.12 83 LEU A N 1
ATOM 676 C CA . LEU A 1 83 ? -6.680 -1.189 -10.602 1.00 96.12 83 LEU A CA 1
ATOM 677 C C . LEU A 1 83 ? -7.050 -1.774 -11.967 1.00 96.12 83 LEU A C 1
ATOM 679 O O . LEU A 1 83 ? -6.376 -1.489 -12.959 1.00 96.12 83 LEU A O 1
ATOM 683 N N . THR A 1 84 ? -8.181 -2.475 -12.048 1.00 95.62 84 THR A N 1
ATOM 684 C CA . THR A 1 84 ? -8.719 -2.995 -13.311 1.00 95.62 84 THR A CA 1
ATOM 685 C C . THR A 1 84 ? -8.992 -1.862 -14.303 1.00 95.62 84 THR A C 1
ATOM 687 O O . THR A 1 84 ? -8.590 -1.946 -15.465 1.00 95.62 84 THR A O 1
ATOM 690 N N . LEU A 1 85 ? -9.599 -0.757 -13.850 1.00 94.56 85 LEU A N 1
ATOM 691 C CA . LEU A 1 85 ? -9.824 0.435 -14.677 1.00 94.56 85 LEU A CA 1
ATOM 692 C C . LEU A 1 85 ? -8.506 1.038 -15.194 1.00 94.56 85 LEU A C 1
ATOM 694 O O . LEU A 1 85 ? -8.434 1.498 -16.335 1.00 94.56 85 LEU A O 1
ATOM 698 N N . LEU A 1 86 ? -7.455 1.011 -14.373 1.00 93.38 86 LEU A N 1
ATOM 699 C CA . LEU A 1 86 ? -6.113 1.473 -14.731 1.00 93.38 86 LEU A CA 1
ATOM 700 C C . LEU A 1 86 ? -5.303 0.446 -15.542 1.00 93.38 86 LEU A C 1
ATOM 702 O O . LEU A 1 86 ? -4.184 0.758 -15.950 1.00 93.38 86 LEU A O 1
ATOM 706 N N . SER A 1 87 ? -5.861 -0.735 -15.831 1.00 94.31 87 SER A N 1
ATOM 707 C CA . SER A 1 87 ? -5.177 -1.851 -16.503 1.00 94.31 87 SER A CA 1
ATOM 708 C C . SER A 1 87 ? -3.951 -2.363 -15.736 1.00 94.31 87 SER A C 1
ATOM 710 O O . SER A 1 87 ? -2.881 -2.570 -16.318 1.00 94.31 87 SER A O 1
ATOM 712 N N . PHE A 1 88 ? -4.116 -2.542 -14.427 1.00 95.69 88 PHE A N 1
ATOM 713 C CA . PHE A 1 88 ? -3.148 -3.155 -13.526 1.00 95.69 88 PHE A CA 1
ATOM 714 C C . PHE A 1 88 ? -3.794 -4.284 -12.727 1.00 95.69 88 PHE A C 1
ATOM 716 O O . PHE A 1 88 ? -4.946 -4.184 -12.311 1.00 95.69 88 PHE A O 1
ATOM 723 N N . ASP A 1 89 ? -3.006 -5.316 -12.457 1.00 96.19 89 ASP A N 1
ATOM 724 C CA . ASP A 1 89 ? -3.340 -6.385 -11.529 1.00 96.19 89 ASP A CA 1
ATOM 725 C C . ASP A 1 89 ? -2.689 -6.106 -10.171 1.00 96.19 89 ASP A C 1
ATOM 727 O O . ASP A 1 89 ? -1.542 -5.646 -10.095 1.00 96.19 89 ASP A O 1
ATOM 731 N N . LEU A 1 90 ? -3.410 -6.402 -9.08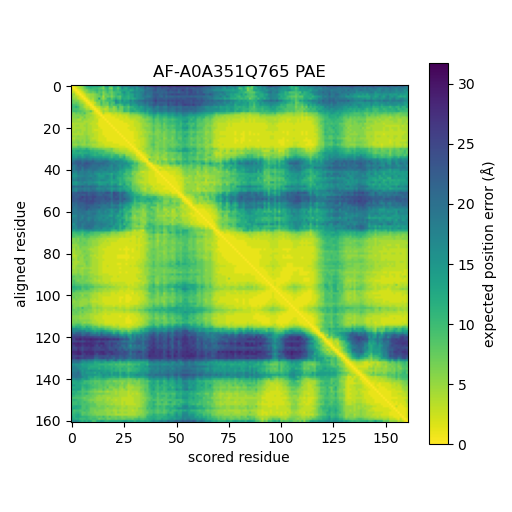9 1.00 96.00 90 LEU A N 1
ATOM 732 C CA . LEU A 1 90 ? -2.855 -6.395 -7.738 1.00 96.00 90 LEU A CA 1
ATOM 733 C C . LEU A 1 90 ? -2.004 -7.654 -7.533 1.00 96.00 90 LEU A C 1
ATOM 735 O O . LEU A 1 90 ? -2.509 -8.768 -7.646 1.00 96.00 90 LEU A O 1
ATOM 739 N N . ILE A 1 91 ? -0.720 -7.477 -7.225 1.00 95.12 91 ILE A N 1
ATOM 740 C CA . ILE A 1 91 ? 0.234 -8.581 -7.059 1.00 95.12 91 ILE A CA 1
ATOM 741 C C . ILE A 1 91 ? 0.430 -8.939 -5.593 1.00 95.12 91 ILE A C 1
ATOM 743 O O . ILE A 1 91 ? 0.462 -10.121 -5.264 1.00 95.12 91 ILE A O 1
ATOM 747 N N . GLU A 1 92 ? 0.609 -7.933 -4.737 1.00 94.00 92 GLU A N 1
ATOM 748 C CA . GLU A 1 92 ? 0.876 -8.130 -3.313 1.00 94.00 92 GLU A CA 1
ATOM 749 C C . GLU A 1 92 ? 0.464 -6.893 -2.509 1.00 94.00 92 GLU A C 1
ATOM 751 O O . GLU A 1 92 ? 0.540 -5.764 -3.008 1.00 94.00 92 GLU A O 1
ATOM 756 N N . LYS A 1 93 ? 0.067 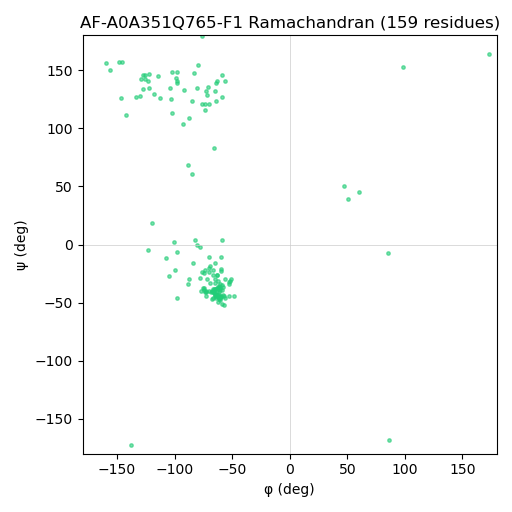-7.108 -1.253 1.00 93.81 93 LYS A N 1
ATOM 757 C CA . LYS A 1 93 ? -0.277 -6.063 -0.286 1.00 93.81 93 LYS A CA 1
ATOM 758 C C . LYS A 1 93 ? 0.594 -6.212 0.955 1.00 93.81 93 LYS A C 1
ATOM 760 O O . LYS A 1 93 ? 0.791 -7.319 1.443 1.00 93.81 93 LYS A O 1
ATOM 765 N N . TYR A 1 94 ? 1.031 -5.095 1.514 1.00 91.81 94 TYR A N 1
ATOM 766 C CA . TYR A 1 94 ? 1.797 -5.058 2.752 1.00 91.81 94 TYR A CA 1
ATOM 767 C C . TYR A 1 94 ? 1.139 -4.100 3.738 1.00 91.81 94 TYR A C 1
ATOM 769 O O . TYR A 1 94 ? 0.803 -2.976 3.370 1.00 91.81 94 TYR A O 1
ATOM 777 N N . ASP A 1 95 ? 0.996 -4.534 4.988 1.00 89.00 95 ASP A N 1
ATOM 778 C CA . ASP A 1 95 ? 0.728 -3.669 6.138 1.00 89.00 95 ASP A CA 1
ATOM 779 C C . ASP A 1 95 ? 1.495 -4.199 7.350 1.00 89.00 95 ASP A C 1
ATOM 781 O O . ASP A 1 95 ? 1.231 -5.299 7.846 1.00 89.00 95 ASP A O 1
ATOM 785 N N . ARG A 1 96 ? 2.496 -3.439 7.790 1.00 85.81 96 ARG A N 1
ATOM 786 C CA . ARG A 1 96 ? 3.308 -3.767 8.960 1.00 85.81 96 ARG A CA 1
ATOM 787 C C . ARG A 1 96 ? 3.721 -2.491 9.674 1.00 85.81 96 ARG A C 1
ATOM 789 O O . ARG A 1 96 ? 4.308 -1.596 9.073 1.00 85.81 96 ARG A O 1
ATOM 796 N N . ASN A 1 97 ? 3.432 -2.426 10.974 1.00 81.81 97 ASN A N 1
ATOM 797 C CA . ASN A 1 97 ? 3.879 -1.350 11.865 1.00 81.81 97 ASN A CA 1
ATOM 798 C C . ASN A 1 97 ? 3.592 0.067 11.327 1.00 81.81 97 ASN A C 1
ATOM 800 O O . ASN A 1 97 ? 4.413 0.968 11.456 1.00 81.81 97 ASN A O 1
ATOM 804 N N . GLY A 1 98 ? 2.426 0.273 10.705 1.00 78.62 98 GLY A N 1
ATOM 805 C CA . GLY A 1 98 ? 2.035 1.575 10.150 1.00 78.62 98 GLY A CA 1
ATOM 806 C C . GLY A 1 98 ? 2.548 1.852 8.732 1.00 78.62 98 GLY A C 1
ATOM 807 O O . GLY A 1 98 ? 2.097 2.819 8.111 1.00 78.62 98 GLY A O 1
ATOM 808 N N . THR A 1 99 ? 3.410 0.990 8.188 1.00 85.44 99 THR A N 1
ATOM 809 C CA . THR A 1 99 ? 3.789 0.997 6.772 1.00 85.44 99 THR A CA 1
ATOM 810 C C . THR A 1 99 ? 2.775 0.206 5.970 1.00 85.44 99 THR A C 1
ATOM 812 O O . THR A 1 99 ? 2.593 -0.981 6.223 1.00 85.44 99 THR A O 1
ATOM 815 N N . GLN A 1 100 ? 2.184 0.840 4.960 1.00 90.19 100 GLN A N 1
ATOM 816 C CA . GLN A 1 100 ? 1.299 0.182 4.007 1.00 90.19 100 GLN A CA 1
ATOM 817 C C . GLN A 1 100 ? 1.837 0.356 2.587 1.00 90.19 100 GLN A C 1
ATOM 819 O O . GLN A 1 100 ? 2.243 1.458 2.212 1.00 90.19 100 GLN A O 1
ATOM 824 N N . ALA A 1 101 ? 1.845 -0.717 1.802 1.00 92.81 101 ALA A N 1
ATOM 825 C CA . ALA A 1 101 ? 2.286 -0.685 0.413 1.00 92.81 101 ALA A CA 1
ATOM 826 C C . ALA A 1 101 ? 1.537 -1.702 -0.451 1.00 92.81 101 ALA A C 1
ATOM 828 O O . ALA A 1 101 ? 1.042 -2.712 0.046 1.00 92.81 101 ALA A O 1
ATOM 829 N N . ILE A 1 102 ? 1.499 -1.452 -1.757 1.00 94.88 102 ILE A N 1
ATOM 830 C CA . ILE A 1 102 ? 0.972 -2.378 -2.760 1.00 94.88 102 ILE A CA 1
ATOM 831 C C . ILE A 1 102 ? 1.980 -2.555 -3.894 1.00 94.88 102 ILE A C 1
ATOM 833 O O . ILE A 1 102 ? 2.639 -1.599 -4.310 1.00 94.88 102 ILE A O 1
ATOM 837 N N . ILE A 1 103 ? 2.083 -3.779 -4.409 1.00 95.00 103 ILE A N 1
ATOM 838 C CA . ILE A 1 103 ? 2.720 -4.054 -5.698 1.00 95.00 103 ILE A CA 1
ATOM 839 C C . ILE A 1 103 ? 1.612 -4.286 -6.709 1.00 95.00 103 ILE A C 1
ATOM 841 O O . ILE A 1 103 ? 0.760 -5.155 -6.524 1.00 95.00 103 ILE A O 1
ATOM 845 N N . VAL A 1 104 ? 1.654 -3.525 -7.794 1.00 95.50 104 VAL A N 1
ATOM 846 C CA . VAL A 1 104 ? 0.742 -3.675 -8.924 1.00 95.50 104 VAL A CA 1
ATOM 847 C C . VAL A 1 104 ? 1.547 -3.851 -10.195 1.00 95.50 104 VAL A C 1
ATOM 849 O O . VAL A 1 104 ? 2.635 -3.288 -10.334 1.00 95.50 104 VAL A O 1
ATOM 852 N N . ALA A 1 105 ? 1.042 -4.641 -11.132 1.00 94.38 105 ALA A N 1
ATOM 853 C CA . ALA A 1 105 ? 1.759 -4.886 -12.371 1.00 94.38 105 ALA A CA 1
ATOM 854 C C . ALA A 1 105 ? 0.822 -5.043 -13.557 1.00 94.38 105 ALA A C 1
ATOM 856 O O . ALA A 1 105 ? -0.348 -5.382 -13.429 1.00 94.38 105 ALA A O 1
ATOM 857 N N . ASN A 1 106 ? 1.375 -4.796 -14.732 1.00 92.12 106 ASN A N 1
ATOM 858 C CA . ASN A 1 106 ? 0.814 -5.230 -15.994 1.00 92.12 106 ASN A CA 1
ATOM 859 C C . ASN A 1 106 ? 1.951 -5.756 -16.877 1.00 92.12 106 ASN A C 1
ATOM 861 O O . ASN A 1 106 ? 3.099 -5.872 -16.446 1.00 92.12 106 ASN A O 1
ATOM 865 N N . LYS A 1 107 ? 1.648 -6.062 -18.139 1.00 89.38 107 LYS A N 1
ATOM 866 C CA . LYS A 1 107 ? 2.635 -6.592 -19.092 1.00 89.38 107 LYS A CA 1
ATOM 867 C C . LYS A 1 107 ? 3.843 -5.674 -19.350 1.00 89.38 107 LYS A C 1
ATOM 869 O O . LYS A 1 107 ? 4.864 -6.155 -19.831 1.00 89.38 107 LYS A O 1
ATOM 874 N N . ASP A 1 108 ? 3.715 -4.369 -19.104 1.00 86.81 108 ASP A N 1
ATOM 875 C CA . ASP A 1 108 ? 4.702 -3.359 -19.494 1.00 86.81 108 ASP A CA 1
ATOM 876 C C . ASP A 1 108 ? 5.530 -2.851 -18.303 1.00 86.81 108 ASP A C 1
ATOM 878 O O . ASP A 1 108 ? 6.656 -2.382 -18.502 1.00 86.81 108 ASP A O 1
ATOM 882 N N . MET A 1 109 ? 4.984 -2.901 -17.080 1.00 88.62 109 MET A N 1
ATOM 883 C CA . MET A 1 109 ? 5.650 -2.411 -15.872 1.00 88.62 109 MET A CA 1
ATOM 884 C C . MET A 1 109 ? 5.082 -2.995 -14.573 1.00 88.62 109 MET A C 1
ATOM 886 O O . MET A 1 109 ? 3.910 -3.356 -14.492 1.00 88.62 109 MET A O 1
ATOM 890 N N . ALA A 1 110 ? 5.918 -2.988 -13.534 1.00 91.44 110 ALA A N 1
ATOM 891 C CA . ALA A 1 110 ? 5.528 -3.203 -12.145 1.00 91.44 110 ALA A CA 1
ATOM 892 C C . ALA A 1 110 ? 5.773 -1.922 -11.338 1.00 91.44 110 ALA A C 1
ATOM 894 O O . ALA A 1 110 ? 6.722 -1.180 -11.609 1.00 91.44 110 ALA A O 1
ATOM 895 N N . ILE A 1 111 ? 4.901 -1.650 -10.373 1.00 92.56 111 ILE A N 1
ATOM 896 C CA . ILE A 1 111 ? 4.907 -0.438 -9.559 1.00 92.56 111 ILE A CA 1
ATOM 897 C C . ILE A 1 111 ? 4.738 -0.846 -8.101 1.00 92.56 111 ILE A C 1
ATOM 899 O O . ILE A 1 111 ? 3.798 -1.553 -7.750 1.00 92.56 111 ILE A O 1
ATOM 903 N N . LEU A 1 112 ? 5.657 -0.374 -7.264 1.00 93.38 112 LEU A N 1
ATOM 904 C CA . LEU A 1 112 ? 5.580 -0.463 -5.814 1.00 93.38 112 LEU A CA 1
ATOM 905 C C . LEU A 1 112 ? 5.149 0.905 -5.283 1.00 93.38 112 LEU A C 1
ATOM 907 O O . LEU A 1 112 ? 5.894 1.879 -5.412 1.00 93.38 112 LEU A O 1
ATOM 911 N N . ALA A 1 113 ? 3.949 0.978 -4.716 1.00 93.25 113 ALA A N 1
ATOM 912 C CA . ALA A 1 113 ? 3.385 2.204 -4.168 1.00 93.25 113 ALA A CA 1
ATOM 913 C C . ALA A 1 113 ? 3.266 2.088 -2.647 1.00 93.25 113 ALA A C 1
ATOM 915 O O . ALA A 1 113 ? 2.656 1.150 -2.140 1.00 93.25 113 ALA A O 1
ATOM 916 N N . PHE A 1 114 ? 3.843 3.050 -1.929 1.00 91.38 114 PHE A N 1
ATOM 917 C CA . PHE A 1 114 ? 3.718 3.172 -0.478 1.00 91.38 114 PHE A CA 1
ATOM 918 C C . PHE A 1 114 ? 2.660 4.214 -0.132 1.00 91.38 114 PHE A C 1
ATOM 920 O O . PHE A 1 114 ? 2.574 5.259 -0.781 1.00 91.38 114 PHE A O 1
ATOM 927 N N . ARG A 1 115 ? 1.902 3.961 0.935 1.00 89.06 115 ARG A N 1
ATOM 928 C CA . ARG A 1 115 ? 1.064 4.974 1.570 1.00 89.06 115 ARG A CA 1
ATOM 929 C C . ARG A 1 115 ? 1.960 6.067 2.151 1.00 89.06 115 ARG A C 1
ATOM 931 O O . ARG A 1 115 ? 2.929 5.771 2.849 1.00 89.06 115 ARG A O 1
ATOM 938 N N . GLY A 1 116 ? 1.632 7.326 1.882 1.00 78.81 116 GLY A N 1
ATOM 939 C CA . GLY A 1 116 ? 2.315 8.459 2.505 1.00 78.81 116 GLY A CA 1
ATOM 940 C C . GLY A 1 116 ? 1.873 8.695 3.954 1.00 78.81 116 GLY A C 1
ATOM 941 O O . GLY A 1 116 ? 1.000 8.013 4.491 1.00 78.81 116 GLY A O 1
ATOM 942 N N . THR A 1 117 ? 2.457 9.701 4.599 1.00 69.62 117 THR A N 1
ATOM 943 C CA . THR A 1 117 ? 2.146 10.060 5.991 1.00 69.62 117 THR A CA 1
ATOM 944 C C . THR A 1 117 ? 0.768 10.733 6.098 1.00 69.62 117 THR A C 1
ATOM 946 O O . THR A 1 117 ? 0.467 11.655 5.340 1.00 69.62 117 THR A O 1
ATOM 949 N N . GLU A 1 118 ? -0.077 10.308 7.043 1.00 64.00 118 GLU A N 1
ATOM 950 C CA . GLU A 1 118 ? -1.376 10.941 7.322 1.00 64.00 118 GLU A CA 1
ATOM 951 C C . GLU A 1 118 ? -1.245 12.018 8.420 1.00 64.00 118 GLU A C 1
ATOM 953 O O . GLU A 1 118 ? -0.660 11.790 9.479 1.00 64.00 118 GLU A O 1
ATOM 958 N N . ALA A 1 119 ? -1.828 13.204 8.203 1.00 50.91 119 ALA A N 1
ATOM 959 C CA . ALA A 1 119 ? -1.669 14.355 9.103 1.00 50.91 119 ALA A CA 1
ATOM 960 C C . ALA A 1 119 ? -2.367 14.224 10.475 1.00 50.91 119 ALA A C 1
ATOM 962 O O . ALA A 1 119 ? -2.153 15.037 11.375 1.00 50.91 119 ALA A O 1
ATOM 963 N N . THR A 1 120 ? -3.211 13.210 10.651 1.00 49.31 120 THR A N 1
ATOM 964 C CA . THR A 1 120 ? -3.941 12.911 11.892 1.00 49.31 120 THR A CA 1
ATOM 965 C C . THR A 1 120 ? -3.031 12.420 13.013 1.00 49.31 120 THR A C 1
ATOM 967 O O . THR A 1 120 ? -3.383 12.557 14.187 1.00 49.31 120 THR A O 1
ATOM 970 N N . SER A 1 121 ? -1.820 11.963 12.690 1.00 52.28 121 SER A N 1
ATOM 971 C CA . SER A 1 121 ? -0.769 11.753 13.678 1.00 52.28 121 SER A CA 1
ATOM 972 C C . SER A 1 121 ? 0.061 13.024 13.882 1.00 52.28 121 SER A C 1
ATOM 974 O O . SER A 1 121 ? 1.238 13.114 13.548 1.00 52.28 121 SER A O 1
ATOM 976 N N . ILE A 1 122 ? -0.549 14.056 14.472 1.00 46.69 122 ILE A N 1
ATOM 977 C CA . ILE A 1 122 ? 0.145 15.312 14.830 1.00 46.69 122 ILE A CA 1
ATOM 978 C C . ILE A 1 122 ? 1.309 15.043 15.816 1.00 46.69 122 ILE A C 1
ATOM 980 O O . ILE A 1 122 ? 2.251 15.835 15.919 1.00 46.69 122 ILE A O 1
ATOM 984 N N . LYS A 1 123 ? 1.267 13.904 16.525 1.00 48.12 123 LYS A N 1
ATOM 985 C CA . LYS A 1 123 ? 2.376 13.387 17.337 1.00 48.12 123 LYS A CA 1
ATOM 986 C C . LYS A 1 123 ? 3.518 12.821 16.475 1.00 48.12 123 LYS A C 1
ATOM 988 O O . LYS A 1 123 ? 4.662 13.135 16.799 1.00 48.12 123 LYS A O 1
ATOM 993 N N . ASP A 1 124 ? 3.227 12.108 15.382 1.00 44.75 124 ASP A N 1
ATOM 994 C CA . ASP A 1 124 ? 4.250 11.629 14.437 1.00 44.75 124 ASP A CA 1
ATOM 995 C C . ASP A 1 124 ? 4.814 12.773 13.603 1.00 44.75 124 ASP A C 1
ATOM 997 O O . ASP A 1 124 ? 6.019 12.898 13.543 1.00 44.75 124 ASP A O 1
ATOM 1001 N N . ILE A 1 125 ? 4.028 13.740 13.115 1.00 52.66 125 ILE A N 1
ATOM 1002 C CA . ILE A 1 125 ? 4.583 14.872 12.335 1.00 52.66 125 ILE A CA 1
ATOM 1003 C C . ILE A 1 125 ? 5.634 15.672 13.126 1.00 52.66 125 ILE A C 1
ATOM 1005 O O . ILE A 1 125 ? 6.622 16.135 12.560 1.00 52.66 125 ILE A O 1
ATOM 1009 N N . LYS A 1 126 ? 5.454 15.852 14.443 1.00 47.34 126 LYS A N 1
ATOM 1010 C CA . LYS A 1 126 ? 6.443 16.540 15.295 1.00 47.34 126 LYS A CA 1
ATOM 1011 C C . LYS A 1 126 ? 7.648 15.667 15.661 1.00 47.34 126 LYS A C 1
ATOM 1013 O O . LYS A 1 126 ? 8.718 16.228 15.895 1.00 47.34 126 LYS A O 1
ATOM 1018 N N . ALA A 1 127 ? 7.485 14.347 15.740 1.00 48.41 127 ALA A N 1
ATOM 1019 C CA . ALA A 1 127 ? 8.590 13.409 15.942 1.00 48.41 127 ALA A CA 1
ATOM 1020 C C . ALA A 1 127 ? 9.386 13.182 14.635 1.00 48.41 127 ALA A C 1
ATOM 1022 O O . ALA A 1 127 ? 10.613 13.221 14.662 1.00 48.41 127 ALA A O 1
ATOM 1023 N N . ASP A 1 128 ? 8.691 13.088 13.501 1.00 47.50 128 ASP A N 1
ATOM 1024 C CA . ASP A 1 128 ? 9.182 12.903 12.128 1.00 47.50 128 ASP A CA 1
ATOM 1025 C C . ASP A 1 128 ? 9.769 14.180 11.525 1.00 47.50 128 ASP A C 1
ATOM 1027 O O . ASP A 1 128 ? 10.651 14.114 10.673 1.00 47.50 128 ASP A O 1
ATOM 1031 N N . ALA A 1 129 ? 9.373 15.363 12.012 1.00 50.16 129 ALA A N 1
ATOM 1032 C CA . ALA A 1 129 ? 10.066 16.619 11.706 1.00 50.16 129 ALA A CA 1
ATOM 1033 C C . ALA A 1 129 ? 11.538 16.606 12.166 1.00 50.16 129 ALA A C 1
ATOM 1035 O O . ALA A 1 129 ? 12.324 17.466 11.767 1.00 50.16 129 ALA A O 1
ATOM 1036 N N . LYS A 1 130 ? 11.942 15.604 12.960 1.00 50.69 130 LYS A N 1
ATOM 1037 C CA . LYS A 1 130 ? 13.333 15.175 13.116 1.00 50.69 130 LYS A CA 1
ATOM 1038 C C . LYS A 1 130 ? 13.699 14.191 11.993 1.00 50.69 130 LYS A C 1
ATOM 1040 O O . LYS A 1 130 ? 14.062 13.043 12.221 1.00 50.69 130 LYS A O 1
ATOM 1045 N N . ALA A 1 131 ? 13.610 14.684 10.763 1.00 57.81 131 ALA A N 1
ATOM 1046 C CA . ALA A 1 131 ? 14.042 14.017 9.546 1.00 57.81 131 ALA A CA 1
ATOM 1047 C C . ALA A 1 131 ? 15.568 13.857 9.562 1.00 57.81 131 ALA A C 1
ATOM 1049 O O . ALA A 1 131 ? 16.304 14.689 9.024 1.00 57.81 131 ALA A O 1
ATOM 1050 N N . PHE A 1 132 ? 16.074 12.823 10.230 1.00 71.94 132 PHE A N 1
ATOM 1051 C CA . PHE A 1 132 ? 17.493 12.522 10.164 1.00 71.94 132 PHE A CA 1
ATOM 1052 C C . PHE A 1 132 ? 17.791 11.930 8.794 1.00 71.94 132 PHE A C 1
ATOM 1054 O O . PHE A 1 132 ? 17.234 10.916 8.376 1.00 71.94 132 PHE A O 1
ATOM 1061 N N . ILE A 1 133 ? 18.678 12.600 8.073 1.00 77.81 133 ILE A N 1
ATOM 1062 C CA . ILE A 1 133 ? 19.257 12.038 6.869 1.00 77.81 133 ILE A CA 1
ATOM 1063 C C . ILE A 1 133 ? 20.183 10.900 7.301 1.00 77.81 133 ILE A C 1
ATOM 1065 O O . ILE A 1 133 ? 21.142 11.128 8.037 1.00 77.81 133 ILE A O 1
ATOM 1069 N N . THR A 1 134 ? 19.907 9.689 6.826 1.00 81.69 134 THR A N 1
ATOM 1070 C CA . THR A 1 134 ? 20.762 8.516 7.023 1.00 81.69 134 THR A CA 1
ATOM 1071 C C . THR A 1 134 ? 21.567 8.241 5.757 1.00 81.69 134 THR A C 1
ATOM 1073 O O . THR A 1 134 ? 21.127 8.534 4.641 1.00 81.69 134 THR A O 1
ATOM 1076 N N . ALA A 1 135 ? 22.772 7.698 5.921 1.00 83.88 135 ALA A N 1
ATOM 1077 C CA . ALA A 1 135 ? 23.582 7.257 4.794 1.00 83.88 135 ALA A CA 1
ATOM 1078 C C . ALA A 1 135 ? 22.980 5.985 4.188 1.00 83.88 135 ALA A C 1
ATOM 1080 O O . ALA A 1 135 ? 22.729 5.011 4.897 1.00 83.88 135 ALA A O 1
ATOM 1081 N N . CYS A 1 136 ? 22.772 5.981 2.874 1.00 79.06 136 CYS A N 1
ATOM 1082 C CA . CYS A 1 136 ? 22.372 4.768 2.175 1.00 79.06 136 CYS A CA 1
ATOM 1083 C C . CYS A 1 136 ? 23.616 3.898 1.910 1.00 79.06 136 CYS A C 1
ATOM 1085 O O . CYS A 1 136 ? 24.622 4.436 1.433 1.00 79.06 136 CYS A O 1
ATOM 1087 N N . PRO A 1 137 ? 23.581 2.572 2.152 1.00 77.94 137 PRO A N 1
ATOM 1088 C CA . PRO A 1 137 ? 24.709 1.683 1.860 1.00 77.94 137 PRO A CA 1
ATOM 1089 C C . PRO A 1 137 ? 25.182 1.736 0.400 1.00 77.94 137 PRO A C 1
ATOM 1091 O O . PRO A 1 137 ? 26.367 1.559 0.130 1.00 77.94 137 PRO A O 1
ATOM 1094 N N . SER A 1 138 ? 24.277 2.021 -0.542 1.00 79.38 138 SER A N 1
ATOM 1095 C CA . SER A 1 138 ? 24.594 2.182 -1.968 1.00 79.38 138 SER A CA 1
ATOM 1096 C C . SER A 1 138 ? 25.118 3.578 -2.336 1.00 79.38 138 SER A C 1
ATOM 1098 O O . SER A 1 138 ? 25.328 3.862 -3.514 1.00 79.38 138 SER A O 1
ATOM 1100 N N . GLY A 1 139 ? 25.307 4.461 -1.354 1.00 84.62 139 GLY A N 1
ATOM 1101 C CA . GLY A 1 139 ? 25.713 5.849 -1.536 1.00 84.62 139 GLY A CA 1
ATOM 1102 C C . GLY A 1 139 ? 24.545 6.837 -1.501 1.00 84.62 139 GLY A C 1
ATOM 1103 O O . GLY A 1 139 ? 23.405 6.514 -1.832 1.00 84.62 139 GLY A O 1
ATOM 1104 N N . GLY A 1 140 ? 24.851 8.071 -1.097 1.00 85.94 140 GLY A N 1
ATOM 1105 C CA . GLY A 1 140 ? 23.873 9.143 -0.939 1.00 85.94 140 GLY A CA 1
ATOM 1106 C C . GLY A 1 140 ? 23.183 9.153 0.426 1.00 85.94 140 GLY A C 1
ATOM 1107 O O . GLY A 1 140 ? 23.598 8.500 1.384 1.00 85.94 140 GLY A O 1
ATOM 1108 N N . SER A 1 141 ? 22.127 9.950 0.496 1.00 86.38 141 SER A N 1
ATOM 1109 C CA . SER A 1 141 ? 21.453 10.350 1.723 1.00 86.38 141 SER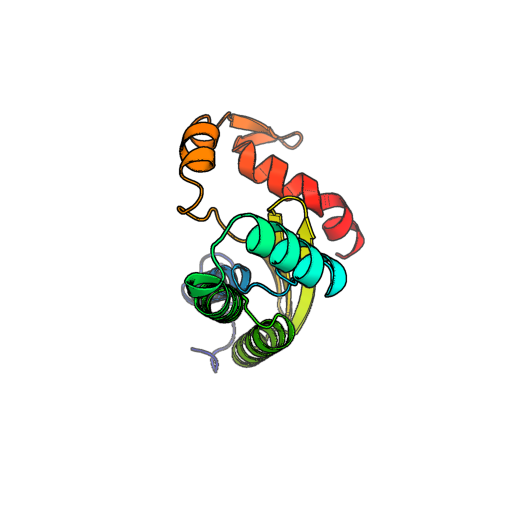 A CA 1
ATOM 1110 C C . SER A 1 141 ? 19.954 10.124 1.572 1.00 86.38 141 SER A C 1
ATOM 1112 O O . SER A 1 141 ? 19.363 10.596 0.604 1.00 86.38 141 SER A O 1
ATOM 1114 N N . ILE A 1 142 ? 19.345 9.410 2.517 1.00 85.38 142 ILE A N 1
ATOM 1115 C CA . ILE A 1 142 ? 17.915 9.083 2.515 1.00 85.38 142 ILE A CA 1
ATOM 1116 C C . ILE A 1 142 ? 17.252 9.600 3.789 1.00 85.38 142 ILE A C 1
ATOM 1118 O O . ILE A 1 142 ? 17.865 9.642 4.854 1.00 85.38 142 ILE A O 1
ATOM 1122 N N . HIS A 1 143 ? 15.988 10.001 3.683 1.00 83.88 143 HIS A N 1
ATOM 1123 C CA . HIS A 1 143 ? 15.171 10.314 4.849 1.00 83.88 143 HIS A CA 1
ATOM 1124 C C . HIS A 1 143 ? 14.963 9.047 5.688 1.00 83.88 143 HIS A C 1
ATOM 1126 O O . HIS A 1 143 ? 14.446 8.056 5.164 1.00 83.88 143 HIS A O 1
ATOM 1132 N N . SER A 1 144 ? 15.326 9.076 6.974 1.00 81.69 144 SER A N 1
ATOM 1133 C CA . SER A 1 144 ? 15.227 7.908 7.861 1.00 81.69 144 SER A CA 1
ATOM 1134 C C . SER A 1 144 ? 13.834 7.281 7.851 1.00 81.69 144 SER A C 1
ATOM 1136 O O . SER A 1 144 ? 13.728 6.086 7.638 1.00 81.69 144 SER A O 1
ATOM 1138 N N . GLY A 1 145 ? 12.762 8.078 7.913 1.00 77.00 145 GLY A N 1
ATOM 1139 C CA . GLY A 1 145 ? 11.394 7.544 7.884 1.00 77.00 145 GLY A CA 1
ATOM 1140 C C . GLY A 1 145 ? 11.041 6.751 6.615 1.00 77.00 145 GLY A C 1
ATOM 1141 O O . GLY A 1 145 ? 10.328 5.758 6.700 1.00 77.00 145 GLY A O 1
ATOM 1142 N N . PHE A 1 146 ? 11.575 7.122 5.442 1.00 79.69 146 PHE A N 1
ATOM 1143 C CA . PHE A 1 146 ? 11.353 6.332 4.221 1.00 79.69 146 PHE A CA 1
ATOM 1144 C C . PHE A 1 146 ? 12.191 5.057 4.221 1.00 79.69 146 PHE A C 1
ATOM 1146 O O . PHE A 1 146 ? 11.726 4.014 3.772 1.00 79.69 146 PHE A O 1
ATOM 1153 N N . ASN A 1 147 ? 13.420 5.139 4.734 1.00 85.06 147 ASN A N 1
ATOM 1154 C CA . ASN A 1 147 ? 14.278 3.976 4.908 1.00 85.06 147 ASN A CA 1
ATOM 1155 C C . ASN A 1 147 ? 13.654 2.966 5.881 1.00 85.06 147 ASN A C 1
ATOM 1157 O O . ASN A 1 147 ? 13.634 1.776 5.593 1.00 85.06 147 ASN A O 1
ATOM 1161 N N . ASP A 1 148 ? 13.114 3.440 6.998 1.00 84.62 148 ASP A N 1
ATOM 1162 C CA . ASP A 1 148 ? 12.513 2.602 8.030 1.00 84.62 148 ASP A CA 1
ATOM 1163 C C . ASP A 1 148 ? 11.233 1.944 7.504 1.00 84.62 148 ASP A C 1
ATOM 1165 O O . ASP A 1 148 ? 11.116 0.724 7.570 1.00 84.62 148 ASP A O 1
ATOM 1169 N N . ALA A 1 149 ? 10.350 2.712 6.852 1.00 83.31 149 ALA A N 1
ATOM 1170 C CA . ALA A 1 149 ? 9.164 2.163 6.194 1.00 83.31 149 ALA A CA 1
ATOM 1171 C C . ALA A 1 149 ? 9.522 1.102 5.141 1.00 83.31 149 ALA A C 1
ATOM 1173 O O . ALA A 1 149 ? 8.929 0.027 5.109 1.00 83.31 149 ALA A O 1
ATOM 1174 N N . TYR A 1 150 ? 10.532 1.355 4.301 1.00 87.69 150 TYR A N 1
ATOM 1175 C CA . TYR A 1 150 ? 11.006 0.341 3.361 1.00 87.69 150 TYR A CA 1
ATOM 1176 C C . TYR A 1 150 ? 11.529 -0.903 4.090 1.00 87.69 150 TYR A C 1
ATOM 1178 O O . TYR A 1 150 ? 11.196 -2.013 3.694 1.00 87.69 150 TYR A O 1
ATOM 1186 N N . ASN A 1 151 ? 12.307 -0.750 5.163 1.00 89.00 151 ASN A N 1
ATOM 1187 C CA . ASN A 1 151 ? 12.895 -1.879 5.888 1.00 89.00 151 ASN A CA 1
ATOM 1188 C C . ASN A 1 151 ? 11.857 -2.762 6.597 1.00 89.00 151 ASN A C 1
ATOM 1190 O O . ASN A 1 151 ? 12.106 -3.957 6.740 1.00 89.00 151 ASN A O 1
ATOM 1194 N N . GLU A 1 152 ? 10.691 -2.227 6.974 1.00 89.31 152 GLU A N 1
ATOM 1195 C CA . GLU A 1 152 ? 9.592 -3.024 7.545 1.00 89.31 152 GLU A CA 1
ATOM 1196 C C . GLU A 1 152 ? 9.110 -4.127 6.591 1.00 89.31 152 GLU A C 1
ATOM 1198 O O . GLU A 1 152 ? 8.737 -5.217 7.028 1.00 89.31 152 GLU A O 1
ATOM 1203 N N . VAL A 1 153 ? 9.129 -3.861 5.284 1.00 89.00 153 VAL A N 1
ATOM 1204 C CA . VAL A 1 153 ? 8.544 -4.738 4.251 1.00 89.00 153 VAL A CA 1
ATOM 1205 C C . VAL A 1 153 ? 9.552 -5.164 3.179 1.00 89.00 153 VAL A C 1
ATOM 1207 O O . VAL A 1 153 ? 9.244 -5.983 2.319 1.00 89.00 153 VAL A O 1
ATOM 1210 N N . GLY A 1 154 ? 10.777 -4.642 3.225 1.00 89.06 154 GLY A N 1
ATOM 1211 C CA . GLY A 1 154 ? 11.757 -4.727 2.145 1.00 89.06 154 GLY A CA 1
ATOM 1212 C C . GLY A 1 154 ? 12.218 -6.148 1.840 1.00 89.06 154 GLY A C 1
ATOM 1213 O O . GLY A 1 154 ? 12.364 -6.493 0.671 1.00 89.06 154 GLY A O 1
ATOM 1214 N N . LEU A 1 155 ? 12.396 -6.990 2.864 1.00 87.62 155 LEU A N 1
ATOM 1215 C CA . LEU A 1 155 ? 12.723 -8.409 2.667 1.00 87.62 155 LEU A CA 1
ATOM 1216 C C . LEU A 1 155 ? 11.584 -9.159 1.968 1.00 87.62 155 LEU A C 1
ATOM 1218 O O . LEU A 1 155 ? 11.832 -9.945 1.057 1.00 87.62 155 LEU A O 1
ATOM 1222 N N . ASP A 1 156 ? 10.341 -8.889 2.368 1.00 88.81 156 ASP A N 1
ATOM 1223 C CA . ASP A 1 156 ? 9.160 -9.534 1.793 1.00 88.81 156 ASP A CA 1
ATOM 1224 C C . ASP A 1 156 ? 8.984 -9.103 0.324 1.00 88.81 156 ASP A C 1
ATOM 1226 O O . ASP A 1 156 ? 8.776 -9.943 -0.552 1.00 88.81 156 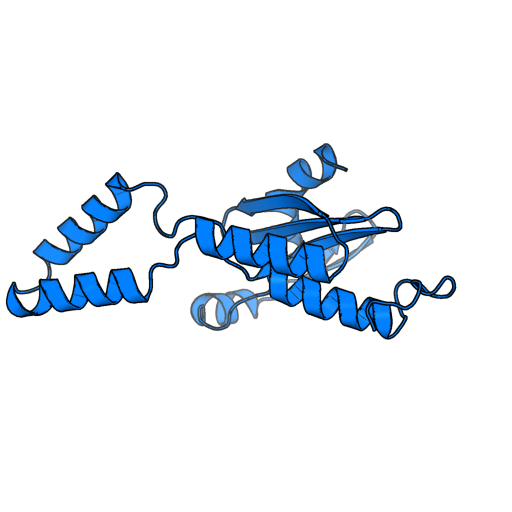ASP A O 1
ATOM 1230 N N . ILE A 1 157 ? 9.207 -7.815 0.033 1.00 88.88 157 ILE A N 1
ATOM 1231 C CA . ILE A 1 157 ? 9.231 -7.261 -1.329 1.00 88.88 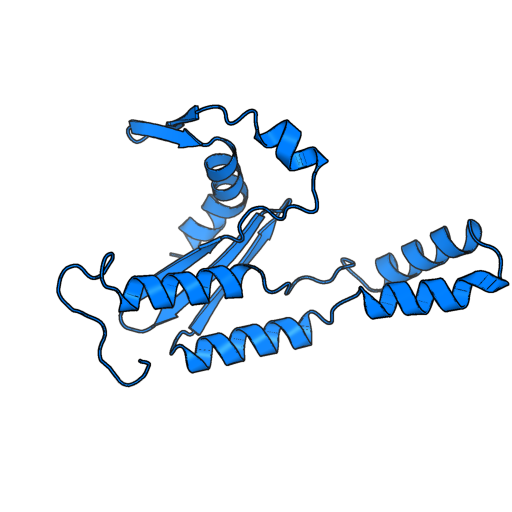157 ILE A CA 1
ATOM 1232 C C . ILE A 1 157 ? 10.320 -7.918 -2.184 1.00 88.88 157 ILE A C 1
ATOM 1234 O O . ILE A 1 157 ? 10.048 -8.324 -3.313 1.00 88.88 157 ILE A O 1
ATOM 1238 N N . GLN A 1 158 ? 11.545 -8.035 -1.666 1.00 87.62 158 GLN A N 1
ATOM 1239 C CA . GLN A 1 158 ? 12.674 -8.621 -2.398 1.00 87.62 158 GLN A CA 1
ATOM 1240 C C . GLN A 1 158 ? 12.482 -10.106 -2.706 1.00 87.62 158 GLN A C 1
ATOM 1242 O O . GLN A 1 158 ? 12.943 -10.564 -3.741 1.00 87.62 158 GLN A O 1
ATOM 1247 N N . ASN A 1 159 ? 11.805 -10.855 -1.836 1.00 87.75 159 ASN A N 1
ATOM 1248 C CA . ASN A 1 159 ? 11.498 -12.263 -2.088 1.00 87.75 159 ASN A CA 1
ATOM 1249 C C . ASN A 1 159 ? 10.398 -12.452 -3.142 1.00 87.75 159 ASN A C 1
ATOM 1251 O O . ASN A 1 159 ? 10.267 -13.540 -3.706 1.00 87.75 159 ASN A O 1
ATOM 1255 N N . ARG A 1 160 ? 9.570 -11.425 -3.364 1.00 83.25 160 ARG A N 1
ATOM 1256 C CA . ARG A 1 160 ? 8.425 -11.488 -4.275 1.00 83.25 160 ARG A CA 1
ATOM 1257 C C . ARG A 1 160 ? 8.771 -11.115 -5.719 1.00 83.25 160 ARG A C 1
ATOM 1259 O O . ARG A 1 160 ? 8.113 -11.647 -6.623 1.00 83.25 160 ARG A O 1
ATOM 1266 N N . LEU A 1 161 ? 9.706 -10.177 -5.899 1.00 73.19 161 LEU A N 1
ATOM 1267 C CA . LEU A 1 161 ? 10.192 -9.648 -7.184 1.00 73.19 161 LEU A CA 1
ATOM 1268 C C . LEU A 1 161 ? 11.280 -10.538 -7.796 1.00 73.19 161 LEU A C 1
ATOM 1270 O O . LEU A 1 161 ? 11.238 -10.705 -9.035 1.00 73.19 161 LEU A O 1
#

Nearest PDB structures (foldseek):
  3ngm-assembly2_B  TM=7.337E-01  e=1.710E-02  Fusarium graminearum
  3qtt-assembly1_A  TM=4.958E-01  e=2.231E-01  Francisella tularensis subsp. tularensis
  9b9s-assembly1_A-2  TM=2.169E-01  e=2.680E-01  Vreelandella titanicae
  8jiv-assembly1_Ck  TM=4.935E-01  e=6.442E+00  Triticum aestivum
  5wbf-assembly2_B  TM=1.705E-01  e=3.422E-01  Helicobacter pylori 26695

Sequence (161 aa):
MLDKQLPSYRKAYSDRTSWLMSCLAELAYIRFNPLFAGQKNKTYFIDEIKKLIDAKRQSTLEKLIDAVAYDPVEEEQDLISNLTLLSFDLIEKYDRNGTQAIIVANKDMAILAFRGTEATSIKDIKADAKAFITACPSGGSIHSGFNDAYNEVGLDIQNRL

Radius of gyration: 19.82 Å; Cα contacts (8 Å, |Δi|>4): 136; chains: 1; bounding box: 53×29×57 Å